Protein AF-A0A6H9KQL2-F1 (afdb_monomer_lite)

Sequence (165 aa):
MTNFQSKANFIWQVADDILRGSFKQHEYGDVILPFVVLRRLDCVTEDTKDSVIEAHEKFKATIPEEQLYSVLSSVAKLKFYNTSLYNLNRLTQGSKNIEQNFNNYINGFSPNVYEIFENFQIEKIVTKLVKNKLLFQLVDKFTEVELHLSFHFDKFKNYLTKSLN

pLDDT: mean 86.97, std 12.9, range [35.47, 97.44]

Structure (mmCIF, N/CA/C/O backbone):
data_AF-A0A6H9KQL2-F1
#
_entry.id   AF-A0A6H9KQL2-F1
#
loop_
_atom_site.group_PDB
_atom_site.id
_atom_site.type_symbol
_atom_site.label_atom_id
_atom_site.label_alt_id
_atom_site.label_comp_id
_atom_site.label_asym_id
_atom_site.label_entity_id
_atom_site.label_seq_id
_atom_site.pdbx_PDB_ins_code
_atom_site.Cartn_x
_atom_site.Cartn_y
_atom_site.Cartn_z
_atom_site.occupancy
_atom_site.B_iso_or_equiv
_atom_site.auth_seq_id
_atom_site.auth_comp_id
_atom_site.auth_asym_id
_atom_site.auth_atom_id
_atom_site.pdbx_PDB_model_num
ATOM 1 N N . MET A 1 1 ? -17.266 18.630 -9.024 1.00 35.47 1 MET A N 1
ATOM 2 C CA . MET A 1 1 ? -16.896 19.019 -7.638 1.00 35.47 1 MET A CA 1
ATOM 3 C C . MET A 1 1 ? -17.180 17.920 -6.593 1.00 35.47 1 MET A C 1
ATOM 5 O O . MET A 1 1 ? -17.134 18.189 -5.405 1.00 35.47 1 MET A O 1
ATOM 9 N N . THR A 1 2 ? -17.368 16.657 -6.989 1.00 44.41 2 THR A N 1
ATOM 10 C CA . THR A 1 2 ? -17.861 15.560 -6.126 1.00 44.41 2 THR A CA 1
ATOM 11 C C . THR A 1 2 ? -16.786 14.617 -5.565 1.00 44.41 2 THR A C 1
ATOM 13 O O . THR A 1 2 ? -17.110 13.722 -4.800 1.00 44.41 2 THR A O 1
ATOM 16 N N . ASN A 1 3 ? -15.506 14.807 -5.906 1.00 58.41 3 ASN A N 1
ATOM 17 C CA . ASN A 1 3 ? -14.479 13.773 -5.703 1.00 58.41 3 ASN A CA 1
ATOM 18 C C . ASN A 1 3 ? -13.620 13.943 -4.428 1.00 58.41 3 ASN A C 1
ATOM 20 O O . ASN A 1 3 ? -12.868 13.048 -4.069 1.00 58.41 3 ASN A O 1
ATOM 24 N N . PHE A 1 4 ? -13.674 15.099 -3.754 1.00 58.56 4 PHE A N 1
ATOM 25 C CA . PHE A 1 4 ? -12.893 15.334 -2.527 1.00 58.56 4 PHE A CA 1
ATOM 26 C C . PHE A 1 4 ? -13.692 14.997 -1.262 1.00 58.56 4 PHE A C 1
ATOM 28 O O . PHE A 1 4 ? -13.158 14.367 -0.358 1.00 58.56 4 PHE A O 1
ATOM 35 N N . GLN A 1 5 ? -14.982 15.349 -1.228 1.00 60.84 5 GLN A N 1
ATOM 36 C CA . GLN A 1 5 ? -15.872 15.041 -0.104 1.00 60.84 5 GLN A CA 1
ATOM 37 C C . GLN A 1 5 ? -16.057 13.524 0.082 1.00 60.84 5 GLN A C 1
ATOM 39 O O . GLN A 1 5 ? -16.072 13.041 1.207 1.00 60.84 5 GLN A O 1
ATOM 44 N N . SER A 1 6 ? -16.130 12.757 -1.012 1.00 66.25 6 SER A N 1
ATOM 45 C CA . SER A 1 6 ? -16.191 11.290 -0.968 1.00 66.25 6 SER A CA 1
ATOM 46 C C . SER A 1 6 ? -14.915 10.673 -0.382 1.00 66.25 6 SER A C 1
ATOM 48 O O . SER A 1 6 ? -14.994 9.787 0.463 1.00 66.25 6 SER A O 1
ATOM 50 N N . LYS A 1 7 ? -13.738 11.190 -0.761 1.00 69.56 7 LYS A N 1
ATOM 51 C CA . LYS A 1 7 ? -12.435 10.753 -0.225 1.00 69.56 7 LYS A CA 1
ATOM 52 C C . LYS A 1 7 ? -12.262 11.121 1.250 1.00 69.56 7 LYS A C 1
ATOM 54 O O . LYS A 1 7 ? -11.712 10.339 2.014 1.00 69.56 7 LYS A O 1
ATOM 59 N N . ALA A 1 8 ? -12.756 12.287 1.654 1.00 68.56 8 ALA A N 1
ATOM 60 C CA . ALA A 1 8 ? -12.810 12.707 3.050 1.00 68.56 8 ALA A CA 1
ATOM 61 C C . ALA A 1 8 ? -13.690 11.778 3.902 1.00 68.56 8 ALA A C 1
ATOM 63 O O . ALA A 1 8 ? -13.260 11.329 4.960 1.00 68.56 8 ALA A O 1
ATOM 64 N N . ASN A 1 9 ? -14.887 11.440 3.418 1.00 78.06 9 ASN A N 1
ATOM 65 C CA . ASN A 1 9 ? -15.777 10.505 4.107 1.00 78.06 9 ASN A CA 1
ATOM 66 C C . ASN A 1 9 ? -15.146 9.111 4.233 1.00 78.06 9 ASN A C 1
ATOM 68 O O . ASN A 1 9 ? -15.278 8.474 5.271 1.00 78.06 9 ASN A O 1
ATOM 72 N N . PHE A 1 10 ? -14.416 8.661 3.210 1.00 81.94 10 PHE A N 1
ATOM 73 C CA . PHE A 1 10 ? -13.691 7.393 3.253 1.00 81.94 10 PHE A CA 1
ATOM 74 C C . PHE A 1 10 ? -12.624 7.349 4.360 1.00 81.94 10 PHE A C 1
ATOM 76 O O . PHE A 1 10 ? -12.536 6.370 5.093 1.00 81.94 10 PHE A O 1
ATOM 83 N N . ILE A 1 11 ? -11.841 8.420 4.524 1.00 77.50 11 ILE A N 1
ATOM 84 C CA . ILE A 1 11 ? -10.857 8.529 5.614 1.00 77.50 11 ILE A CA 1
ATOM 85 C C . ILE A 1 11 ? -11.539 8.386 6.974 1.00 77.50 11 ILE A C 1
ATOM 87 O O . ILE A 1 11 ? -11.043 7.660 7.833 1.00 77.50 11 ILE A O 1
ATOM 91 N N . TRP A 1 12 ? -12.656 9.092 7.167 1.00 79.56 12 TRP A N 1
ATOM 92 C CA . TRP A 1 12 ? -13.418 9.027 8.409 1.00 79.56 12 TRP A CA 1
ATOM 93 C C . TRP A 1 12 ? -13.943 7.620 8.675 1.00 79.56 12 TRP A C 1
ATOM 95 O O . TRP A 1 12 ? -13.779 7.134 9.785 1.00 79.56 12 TRP A O 1
ATOM 105 N N . GLN A 1 13 ? -14.465 6.933 7.655 1.00 84.38 13 GLN A N 1
ATOM 106 C CA . GLN A 1 13 ? -14.869 5.528 7.772 1.00 84.38 13 GLN A CA 1
ATOM 107 C C . GLN A 1 13 ? -13.701 4.633 8.197 1.00 84.38 13 GLN A C 1
ATOM 109 O O . GLN A 1 13 ? -13.838 3.845 9.122 1.00 84.38 13 GLN A O 1
ATOM 114 N N . VAL A 1 14 ? -12.518 4.780 7.593 1.00 86.69 14 VAL A N 1
ATOM 115 C CA . VAL A 1 14 ? -11.334 4.007 8.008 1.00 86.69 14 VAL A CA 1
ATOM 116 C C . VAL A 1 14 ? -10.969 4.287 9.472 1.00 86.69 14 VAL A C 1
ATOM 118 O O . VAL A 1 14 ? -10.709 3.358 10.240 1.00 86.69 14 VAL A O 1
ATOM 121 N N . ALA A 1 15 ? -10.952 5.558 9.873 1.00 84.81 15 ALA A N 1
ATOM 122 C CA . ALA A 1 15 ? -10.618 5.959 11.235 1.00 84.81 15 ALA A CA 1
ATOM 123 C C . ALA A 1 15 ? -11.631 5.432 12.266 1.00 84.81 15 ALA A C 1
ATOM 125 O O . ALA A 1 15 ? -11.232 4.889 13.299 1.00 84.81 15 ALA A O 1
ATOM 126 N N . ASP A 1 16 ? -12.924 5.568 11.980 1.00 85.00 16 ASP A N 1
ATOM 127 C CA . ASP A 1 16 ? -14.000 5.257 12.917 1.00 85.00 16 ASP A CA 1
ATOM 128 C C . ASP A 1 16 ? -14.362 3.775 12.957 1.00 85.00 16 ASP A C 1
ATOM 130 O O . ASP A 1 16 ? -14.557 3.245 14.052 1.00 85.00 16 ASP A O 1
ATOM 134 N N . ASP A 1 17 ? -14.402 3.106 11.806 1.00 85.94 17 ASP A N 1
ATOM 135 C CA . ASP A 1 17 ? -14.885 1.727 11.705 1.00 85.94 17 ASP A CA 1
ATOM 136 C C . ASP A 1 17 ? -13.771 0.701 11.956 1.00 85.94 17 ASP A C 1
ATOM 138 O O . ASP A 1 17 ? -14.049 -0.405 12.417 1.00 85.94 17 ASP A O 1
ATOM 142 N N . ILE A 1 18 ? -12.508 1.052 11.670 1.00 91.62 18 ILE A N 1
ATOM 143 C CA . ILE A 1 18 ? -11.382 0.102 11.712 1.00 91.62 18 ILE A CA 1
ATOM 144 C C . ILE A 1 18 ? -10.376 0.457 12.809 1.00 91.62 18 ILE A C 1
ATOM 146 O O . ILE A 1 18 ? -9.956 -0.412 13.572 1.00 91.62 18 ILE A O 1
ATOM 150 N N . LEU A 1 19 ? -9.944 1.718 12.900 1.00 92.19 19 LEU A N 1
ATOM 151 C CA . LEU A 1 19 ? -8.828 2.092 13.787 1.00 92.19 19 LEU A CA 1
ATOM 152 C C . LEU A 1 19 ? -9.264 2.431 15.217 1.00 92.19 19 LEU A C 1
ATOM 154 O O . LEU A 1 19 ? -8.460 2.314 16.155 1.00 92.19 19 LEU A O 1
ATOM 158 N N . ARG A 1 20 ? -10.525 2.834 15.396 1.00 90.00 20 ARG A N 1
ATOM 159 C CA . ARG A 1 20 ? -11.080 3.256 16.682 1.00 90.00 20 ARG A CA 1
ATOM 160 C C . ARG A 1 20 ? -10.927 2.173 17.747 1.00 90.00 20 ARG A C 1
ATOM 162 O O . ARG A 1 20 ? -11.253 1.008 17.552 1.00 90.00 20 ARG A O 1
ATOM 169 N N . GLY A 1 21 ? -10.396 2.572 18.901 1.00 89.12 21 GLY A N 1
ATOM 170 C CA . GLY A 1 21 ? -10.157 1.686 20.045 1.00 89.12 21 GLY A CA 1
ATOM 171 C C . GLY A 1 21 ? -8.840 0.901 19.993 1.00 89.12 21 GLY A C 1
ATOM 172 O O . GLY A 1 21 ? -8.335 0.534 21.051 1.00 89.12 21 GLY A O 1
ATOM 173 N N . SER A 1 22 ? -8.237 0.709 18.813 1.00 93.00 22 SER A N 1
ATOM 174 C CA . SER A 1 22 ? -6.928 0.040 18.660 1.00 93.00 22 SER A CA 1
ATOM 175 C C . SER A 1 22 ? -5.763 1.020 18.466 1.00 93.00 22 SER A C 1
ATOM 177 O O . SER A 1 22 ? -4.616 0.720 18.815 1.00 93.00 22 SER A O 1
ATOM 179 N N . PHE A 1 23 ? -6.052 2.203 17.922 1.00 93.19 23 PHE A N 1
ATOM 180 C CA . PHE A 1 23 ? -5.109 3.301 17.722 1.00 93.19 23 PHE A CA 1
ATOM 181 C C . PHE A 1 23 ? -5.635 4.577 18.386 1.00 93.19 23 PHE A C 1
ATOM 183 O O . PHE A 1 23 ? -6.843 4.764 18.543 1.00 93.19 23 PHE A O 1
ATOM 190 N N . LYS A 1 24 ? -4.726 5.461 18.798 1.00 91.50 24 LYS A N 1
ATOM 191 C CA . LYS A 1 24 ? -5.070 6.807 19.262 1.00 91.50 24 LYS A CA 1
ATOM 192 C C . LYS A 1 24 ? -5.339 7.700 18.055 1.00 91.50 24 LYS A C 1
ATOM 194 O O . LYS A 1 24 ? -4.728 7.523 17.009 1.00 91.50 24 LYS A O 1
ATOM 199 N N . GLN A 1 25 ? -6.182 8.712 18.229 1.00 87.25 25 GLN A N 1
ATOM 200 C CA . GLN A 1 25 ? -6.586 9.612 17.144 1.00 87.25 25 GLN A CA 1
ATOM 201 C C . GLN A 1 25 ? -5.393 10.263 16.415 1.00 87.25 25 GLN A C 1
ATOM 203 O O . GLN A 1 25 ? -5.374 10.313 15.189 1.00 87.25 25 GLN A O 1
ATOM 208 N N . HIS A 1 26 ? -4.346 10.662 17.149 1.00 86.94 26 HIS A N 1
ATOM 209 C CA . HIS A 1 26 ? -3.127 11.212 16.542 1.00 86.94 26 HIS A CA 1
ATOM 210 C C . HIS A 1 26 ? -2.321 10.185 15.725 1.00 86.94 26 HIS A C 1
ATOM 212 O O . HIS A 1 26 ? -1.561 10.586 14.854 1.00 86.94 26 HIS A O 1
ATOM 218 N N . GLU A 1 27 ? -2.486 8.880 15.972 1.00 89.69 27 GLU A N 1
ATOM 219 C CA . GLU A 1 27 ? -1.834 7.807 15.205 1.00 89.69 27 GLU A CA 1
ATOM 220 C C . GLU A 1 27 ? -2.588 7.490 13.901 1.00 89.69 27 GLU A C 1
ATOM 222 O O . GLU A 1 27 ? -2.042 6.834 13.018 1.00 89.69 27 GLU A O 1
ATOM 227 N N . TYR A 1 28 ? -3.847 7.923 13.747 1.00 91.38 28 TYR A N 1
ATOM 228 C CA . TYR A 1 28 ? -4.656 7.571 12.573 1.00 91.38 28 TYR A CA 1
ATOM 229 C C . TYR A 1 28 ? -4.024 8.063 11.272 1.00 91.38 28 TYR A C 1
ATOM 231 O O . TYR A 1 28 ? -4.011 7.333 10.284 1.00 91.38 28 TYR A O 1
ATOM 239 N N . GLY A 1 29 ? -3.462 9.275 11.272 1.00 88.56 29 GLY A N 1
ATOM 240 C CA . GLY A 1 29 ? -2.754 9.811 10.110 1.00 88.56 29 GLY A CA 1
ATOM 241 C C . GLY A 1 29 ? -1.566 8.937 9.702 1.00 88.56 29 GLY A C 1
ATOM 242 O O . GLY A 1 29 ? -1.401 8.656 8.515 1.00 88.56 29 GLY A O 1
ATOM 243 N N . ASP A 1 30 ? -0.802 8.453 10.682 1.00 90.81 30 ASP A N 1
ATOM 244 C CA . ASP A 1 30 ? 0.381 7.617 10.460 1.00 90.81 30 ASP A CA 1
ATOM 245 C C . ASP A 1 30 ? 0.015 6.244 9.890 1.00 90.81 30 ASP A C 1
ATOM 247 O O . ASP A 1 30 ? 0.763 5.698 9.086 1.00 90.81 30 ASP A O 1
ATOM 251 N N . VAL A 1 31 ? -1.159 5.707 10.239 1.00 93.94 31 VAL A N 1
ATOM 252 C CA . VAL A 1 31 ? -1.669 4.451 9.668 1.00 93.94 31 VAL A CA 1
ATOM 253 C C . VAL A 1 31 ? -2.280 4.669 8.284 1.00 93.94 31 VAL A C 1
ATOM 255 O O . VAL A 1 31 ? -2.015 3.902 7.365 1.00 93.94 31 VAL A O 1
ATOM 258 N N . ILE A 1 32 ? -3.096 5.707 8.101 1.00 91.81 32 ILE A N 1
ATOM 259 C CA . ILE A 1 32 ? -3.863 5.922 6.864 1.00 91.81 32 ILE A CA 1
ATOM 260 C C . ILE A 1 32 ? -2.948 6.330 5.703 1.00 91.81 32 ILE A C 1
ATOM 262 O O . ILE A 1 32 ? -3.116 5.837 4.586 1.00 91.81 32 ILE A O 1
ATOM 266 N N . LEU A 1 33 ? -1.973 7.213 5.939 1.00 90.62 33 LEU A N 1
ATOM 267 C CA . LEU A 1 33 ? -1.089 7.747 4.895 1.00 90.62 33 LEU A CA 1
ATOM 268 C C . LEU A 1 33 ? -0.354 6.676 4.072 1.00 90.62 33 LEU A C 1
ATOM 270 O O . LEU A 1 33 ? -0.464 6.726 2.843 1.00 90.62 33 LEU A O 1
ATOM 274 N N . PRO A 1 34 ? 0.373 5.713 4.667 1.00 94.19 34 PRO A N 1
ATOM 275 C CA . PRO A 1 34 ? 1.076 4.707 3.881 1.00 94.19 34 PRO A CA 1
ATOM 276 C C . PRO A 1 34 ? 0.121 3.834 3.062 1.00 94.19 34 PRO A C 1
ATOM 278 O O . PRO A 1 34 ? 0.424 3.533 1.912 1.00 94.19 34 PRO A O 1
ATOM 281 N N . PHE A 1 35 ? -1.066 3.494 3.574 1.00 94.31 35 PHE A N 1
ATOM 282 C CA . PHE A 1 35 ? -2.046 2.700 2.821 1.00 94.31 35 PHE A CA 1
ATOM 283 C C . PHE A 1 35 ? -2.660 3.469 1.646 1.00 94.31 35 PHE A C 1
ATOM 285 O O . PHE A 1 35 ? -2.882 2.902 0.577 1.00 94.31 35 PHE A O 1
ATOM 292 N N . VAL A 1 36 ? -2.851 4.779 1.794 1.00 90.94 36 VAL A N 1
ATOM 293 C CA . VAL A 1 36 ? -3.249 5.659 0.686 1.00 90.94 36 VAL A CA 1
ATOM 294 C C . VAL A 1 36 ? -2.178 5.689 -0.405 1.00 90.94 36 VAL A C 1
ATOM 296 O O . VAL A 1 36 ? -2.503 5.627 -1.593 1.00 90.94 36 VAL A O 1
ATOM 299 N N . VAL A 1 37 ? -0.901 5.767 -0.015 1.00 91.62 37 VAL A N 1
ATOM 300 C CA . VAL A 1 37 ? 0.221 5.705 -0.961 1.00 91.62 37 VAL A CA 1
ATOM 301 C C . VAL A 1 37 ? 0.253 4.346 -1.658 1.00 91.62 37 VAL A C 1
ATOM 303 O O . VAL A 1 37 ? 0.295 4.326 -2.886 1.00 91.62 37 VAL A O 1
ATOM 306 N N . LEU A 1 38 ? 0.142 3.234 -0.921 1.00 94.81 38 LEU A N 1
ATOM 307 C CA . LEU A 1 38 ? 0.071 1.881 -1.493 1.00 94.81 38 LEU A CA 1
ATOM 308 C C . LEU A 1 38 ? -1.057 1.765 -2.516 1.00 94.81 38 LEU A C 1
ATOM 310 O O . LEU A 1 38 ? -0.819 1.323 -3.639 1.00 94.81 38 LEU A O 1
ATOM 314 N N . ARG A 1 39 ? -2.265 2.230 -2.177 1.00 92.25 39 ARG A N 1
ATOM 315 C CA . ARG A 1 39 ? -3.401 2.163 -3.101 1.00 92.25 39 ARG A CA 1
ATOM 316 C C . ARG A 1 39 ? -3.164 2.986 -4.364 1.00 92.25 39 ARG A C 1
ATOM 318 O O . ARG A 1 39 ? -3.506 2.545 -5.456 1.00 92.25 39 ARG A O 1
ATOM 325 N N . ARG A 1 40 ? -2.543 4.161 -4.241 1.00 90.44 40 ARG A N 1
ATOM 326 C CA . ARG A 1 40 ? -2.178 4.980 -5.404 1.00 90.44 40 ARG A CA 1
ATOM 327 C C . ARG A 1 40 ? -1.129 4.294 -6.282 1.00 90.44 40 ARG A C 1
ATOM 329 O O . ARG A 1 40 ? -1.243 4.378 -7.501 1.00 90.44 40 ARG A O 1
ATOM 336 N N . LEU A 1 41 ? -0.124 3.650 -5.689 1.00 92.81 41 LEU A N 1
ATOM 337 C CA . LEU A 1 41 ? 0.890 2.901 -6.436 1.00 92.81 41 LEU A CA 1
ATOM 338 C C . LEU A 1 41 ? 0.264 1.717 -7.179 1.00 92.81 41 LEU A C 1
ATOM 340 O O . LEU A 1 41 ? 0.566 1.524 -8.355 1.00 92.81 41 LEU A O 1
ATOM 344 N N . ASP A 1 42 ? -0.658 0.993 -6.542 1.00 93.38 42 ASP A N 1
ATOM 345 C CA . ASP A 1 42 ? -1.410 -0.085 -7.189 1.00 93.38 42 ASP A CA 1
ATOM 346 C C . ASP A 1 42 ? -2.208 0.420 -8.391 1.00 93.38 42 ASP A C 1
ATOM 348 O O . ASP A 1 42 ? -2.059 -0.125 -9.478 1.00 93.38 42 ASP A O 1
ATOM 352 N N . CYS A 1 43 ? -2.979 1.504 -8.244 1.00 90.88 43 CYS A N 1
ATOM 353 C CA . CYS A 1 43 ? -3.739 2.074 -9.364 1.00 90.88 43 CYS A CA 1
ATOM 354 C C . CYS A 1 43 ? -2.844 2.529 -10.529 1.00 90.88 43 CYS A C 1
ATOM 356 O O . CYS A 1 43 ? -3.268 2.500 -11.675 1.00 90.88 43 CYS A O 1
ATOM 358 N N . VAL A 1 44 ? -1.624 3.002 -10.254 1.00 91.19 44 VAL A N 1
ATOM 359 C CA . VAL A 1 44 ? -0.692 3.472 -11.298 1.00 91.19 44 VAL A CA 1
ATOM 360 C C . VAL A 1 44 ? 0.043 2.310 -11.976 1.00 91.19 44 VAL A C 1
ATOM 362 O O . VAL A 1 44 ? 0.482 2.448 -13.115 1.00 91.19 44 VAL A O 1
ATOM 365 N N . THR A 1 45 ? 0.191 1.177 -11.290 1.00 92.06 45 THR A N 1
ATOM 366 C CA . THR A 1 45 ? 0.897 -0.009 -11.804 1.00 92.06 45 THR A CA 1
ATOM 367 C C . THR A 1 45 ? -0.040 -1.094 -12.324 1.00 92.06 45 THR A C 1
ATOM 369 O O . THR A 1 45 ? 0.443 -2.087 -12.856 1.00 92.06 45 THR A O 1
ATOM 372 N N . GLU A 1 46 ? -1.357 -0.919 -12.204 1.00 91.75 46 GLU A N 1
ATOM 373 C CA . GLU A 1 46 ? -2.370 -1.924 -12.544 1.00 91.75 46 GLU A CA 1
ATOM 374 C C . GLU A 1 46 ? -2.199 -2.476 -13.966 1.00 91.75 46 GLU A C 1
ATOM 376 O O . GLU A 1 46 ? -2.077 -3.688 -14.136 1.00 91.75 46 GLU A O 1
ATOM 381 N N . ASP A 1 47 ? -2.047 -1.592 -14.956 1.00 93.06 47 ASP A N 1
ATOM 382 C CA . ASP A 1 47 ? -1.887 -1.964 -16.370 1.00 93.06 47 ASP A CA 1
ATOM 383 C C . ASP A 1 47 ? -0.563 -2.685 -16.678 1.00 93.06 47 ASP A C 1
ATOM 385 O O . ASP A 1 47 ? -0.448 -3.390 -17.682 1.00 93.06 47 ASP A O 1
ATOM 389 N N . THR A 1 48 ? 0.471 -2.486 -15.855 1.00 95.75 48 THR A N 1
ATOM 390 C CA . THR A 1 48 ? 1.828 -2.994 -16.120 1.00 95.75 48 THR A CA 1
ATOM 391 C C . THR A 1 48 ? 2.261 -4.105 -15.171 1.00 95.75 48 THR A C 1
ATOM 393 O O . THR A 1 48 ? 3.291 -4.735 -15.416 1.00 95.75 48 THR A O 1
ATOM 396 N N . LYS A 1 49 ? 1.480 -4.407 -14.127 1.00 95.06 49 LYS A N 1
ATOM 397 C CA . LYS A 1 49 ? 1.874 -5.317 -13.044 1.00 95.06 49 LYS A CA 1
ATOM 398 C C . LYS A 1 49 ? 2.250 -6.711 -13.538 1.00 95.06 49 LYS A C 1
ATOM 400 O O . LYS A 1 49 ? 3.333 -7.191 -13.216 1.00 95.06 49 LYS A O 1
ATOM 405 N N . ASP A 1 50 ? 1.403 -7.336 -14.352 1.00 96.75 50 ASP A N 1
ATOM 406 C CA . ASP A 1 50 ? 1.669 -8.694 -14.847 1.00 96.75 50 ASP A CA 1
ATOM 407 C C . ASP A 1 50 ? 2.872 -8.735 -15.800 1.00 96.75 50 ASP A C 1
ATOM 409 O O . ASP A 1 50 ? 3.699 -9.639 -15.704 1.00 96.75 50 ASP A O 1
ATOM 413 N N . SER A 1 51 ? 3.049 -7.696 -16.625 1.00 97.31 51 SER A N 1
ATOM 414 C CA . SER A 1 51 ? 4.232 -7.556 -17.489 1.00 97.31 51 SER A CA 1
ATOM 415 C C . SER A 1 51 ? 5.527 -7.437 -16.673 1.00 97.31 51 SER A C 1
ATOM 417 O O . SER A 1 51 ? 6.551 -8.017 -17.032 1.00 97.31 51 SER A O 1
ATOM 419 N N . VAL A 1 52 ? 5.496 -6.688 -15.565 1.00 97.38 52 VAL A N 1
ATOM 420 C CA . VAL A 1 52 ? 6.646 -6.523 -14.661 1.00 97.38 52 VAL A CA 1
ATOM 421 C C . VAL A 1 52 ? 6.976 -7.832 -13.949 1.00 97.38 52 VAL A C 1
ATOM 423 O O . VAL A 1 52 ? 8.151 -8.185 -13.864 1.00 97.38 52 VAL A O 1
ATOM 426 N N . ILE A 1 53 ? 5.968 -8.561 -13.462 1.00 97.00 53 ILE A N 1
ATOM 427 C CA . ILE A 1 53 ? 6.151 -9.872 -12.823 1.00 97.00 53 ILE A CA 1
ATOM 428 C C . ILE A 1 53 ? 6.806 -10.849 -13.806 1.00 97.00 53 ILE A C 1
ATOM 430 O O . ILE A 1 53 ? 7.807 -11.480 -13.467 1.00 97.00 53 ILE A O 1
ATOM 434 N N . GLU A 1 54 ? 6.287 -10.943 -15.033 1.00 97.19 54 GLU A N 1
ATOM 435 C CA . GLU A 1 54 ? 6.836 -11.828 -16.066 1.00 97.19 54 GLU A CA 1
ATOM 436 C C . GLU A 1 54 ? 8.289 -11.465 -16.405 1.00 97.19 54 GLU A C 1
ATOM 438 O O . GLU A 1 54 ? 9.167 -12.333 -16.438 1.00 97.19 54 GLU A O 1
ATOM 443 N N . ALA A 1 55 ? 8.572 -10.174 -16.603 1.00 96.06 55 ALA A N 1
ATOM 444 C CA . ALA A 1 55 ? 9.925 -9.697 -16.867 1.00 96.06 55 ALA A CA 1
ATOM 445 C C . ALA A 1 55 ? 10.876 -9.992 -15.695 1.00 96.06 55 ALA A C 1
ATOM 447 O O . ALA A 1 55 ? 12.011 -10.418 -15.916 1.00 96.06 55 ALA A O 1
ATOM 448 N N . HIS A 1 56 ? 10.423 -9.812 -14.454 1.00 96.56 56 HIS A N 1
ATOM 449 C CA . HIS A 1 56 ? 11.222 -10.117 -13.272 1.00 96.56 56 HIS A CA 1
ATOM 450 C C . HIS A 1 56 ? 11.573 -11.603 -13.214 1.00 96.56 56 HIS A C 1
ATOM 452 O O . HIS A 1 56 ? 12.749 -11.939 -13.091 1.00 96.56 56 HIS A O 1
ATOM 458 N N . GLU A 1 57 ? 10.600 -12.498 -13.386 1.00 95.81 57 GLU A N 1
ATOM 459 C CA . GLU A 1 57 ? 10.854 -13.942 -13.394 1.00 95.81 57 GLU A CA 1
ATOM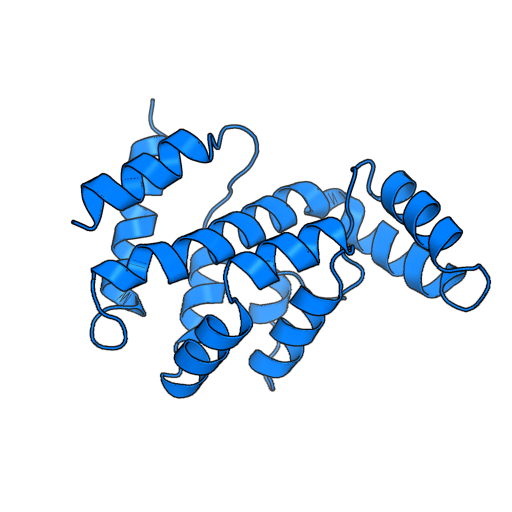 460 C C . GLU A 1 57 ? 11.812 -14.361 -14.515 1.00 95.81 57 GLU A C 1
ATOM 462 O O . GLU A 1 57 ? 12.692 -15.195 -14.295 1.00 95.81 57 GLU A O 1
ATOM 467 N N . LYS A 1 58 ? 11.694 -13.736 -15.691 1.00 95.31 58 LYS A N 1
ATOM 468 C CA . LYS A 1 58 ? 12.552 -14.010 -16.846 1.00 95.31 58 LYS A CA 1
ATOM 469 C C . LYS A 1 58 ? 14.004 -13.579 -16.641 1.00 95.31 58 LYS A C 1
ATOM 471 O O . LYS A 1 58 ? 14.904 -14.268 -17.116 1.00 95.31 58 LYS A O 1
ATOM 476 N N . PHE A 1 59 ? 14.240 -12.437 -15.995 1.00 94.06 59 PHE A N 1
ATOM 477 C CA . PHE A 1 59 ? 15.564 -11.806 -15.976 1.00 94.06 59 PHE A CA 1
ATOM 478 C C . PHE A 1 59 ? 16.284 -11.861 -14.623 1.00 94.06 59 PHE A C 1
ATOM 480 O O . PHE A 1 59 ? 17.511 -11.755 -14.613 1.00 94.06 59 PHE A O 1
ATOM 487 N N . LYS A 1 60 ? 15.589 -12.085 -13.497 1.00 92.31 60 LYS A N 1
ATOM 488 C CA . LYS A 1 60 ? 16.181 -12.032 -12.141 1.00 92.31 60 LYS A CA 1
ATOM 489 C C . LYS A 1 60 ? 17.387 -12.951 -11.921 1.00 92.31 60 LYS A C 1
ATOM 491 O O . LYS A 1 60 ? 18.226 -12.656 -11.082 1.00 92.31 60 LYS A O 1
ATOM 496 N N . ALA A 1 61 ? 17.469 -14.065 -12.651 1.00 92.94 61 ALA A N 1
ATOM 497 C CA . ALA A 1 61 ? 18.564 -15.033 -12.549 1.00 92.94 61 ALA A CA 1
ATOM 498 C C . ALA A 1 61 ? 19.638 -14.860 -13.639 1.00 92.94 61 ALA A C 1
ATOM 500 O O . ALA A 1 61 ? 20.613 -15.607 -13.665 1.00 92.94 61 ALA A O 1
ATOM 501 N N . THR A 1 62 ? 19.444 -13.925 -14.572 1.00 92.00 62 THR A N 1
ATOM 502 C CA . THR A 1 62 ? 20.241 -13.826 -15.806 1.00 92.00 62 THR A CA 1
ATOM 503 C C . THR A 1 62 ? 21.036 -12.531 -15.898 1.00 92.00 62 THR A C 1
ATOM 505 O O . THR A 1 62 ? 22.087 -12.523 -16.535 1.00 92.00 62 THR A O 1
ATOM 508 N N . ILE A 1 63 ? 20.567 -11.444 -15.279 1.00 92.88 63 ILE A N 1
ATOM 509 C CA . ILE A 1 63 ? 21.231 -10.136 -15.344 1.00 92.88 63 ILE A CA 1
ATOM 510 C C . ILE A 1 63 ? 21.539 -9.580 -13.947 1.00 92.88 63 ILE A C 1
ATOM 512 O O . ILE A 1 63 ? 20.833 -9.914 -12.994 1.00 92.88 63 ILE A O 1
ATOM 516 N N . PRO A 1 64 ? 22.565 -8.717 -13.811 1.00 92.12 64 PRO A N 1
ATOM 517 C CA . PRO A 1 64 ? 22.847 -8.019 -12.561 1.00 92.12 64 PRO A CA 1
ATOM 518 C C . PRO A 1 64 ? 21.679 -7.134 -12.108 1.00 92.12 64 PRO A C 1
ATOM 520 O O . PRO A 1 64 ? 20.934 -6.600 -12.931 1.00 92.12 64 PRO A O 1
ATOM 523 N N . GLU A 1 65 ? 21.579 -6.906 -10.801 1.00 84.94 65 GLU A N 1
ATOM 524 C CA . GLU A 1 65 ? 20.493 -6.144 -10.169 1.00 84.94 65 GLU A CA 1
ATOM 525 C C . GLU A 1 65 ? 20.332 -4.717 -10.725 1.00 84.94 65 GLU A C 1
ATOM 527 O O . GLU A 1 65 ? 19.216 -4.271 -10.984 1.00 84.94 65 GLU A O 1
ATOM 532 N N . GLU A 1 66 ? 21.437 -4.020 -11.006 1.00 84.38 66 GLU A N 1
ATOM 533 C CA . GLU A 1 66 ? 21.410 -2.672 -11.592 1.00 84.38 66 GLU A CA 1
ATOM 534 C C . GLU A 1 66 ? 20.741 -2.655 -12.979 1.00 84.38 66 GLU A C 1
ATOM 536 O O . GLU A 1 66 ? 19.937 -1.774 -13.297 1.00 84.38 66 GLU A O 1
ATOM 541 N N . GLN A 1 67 ? 21.017 -3.671 -13.802 1.00 91.69 67 GLN A N 1
ATOM 542 C CA . GLN A 1 67 ? 20.384 -3.816 -15.113 1.00 91.69 67 GLN A CA 1
ATOM 543 C C . GLN A 1 67 ? 18.919 -4.230 -14.968 1.00 91.69 67 GLN A C 1
ATOM 545 O O . GLN A 1 67 ? 18.064 -3.730 -15.703 1.00 91.69 67 GLN A O 1
ATOM 550 N N . LEU A 1 68 ? 18.616 -5.094 -13.994 1.00 92.38 68 LEU A N 1
ATOM 551 C CA . LEU A 1 68 ? 17.255 -5.522 -13.684 1.00 92.38 68 LEU A CA 1
ATOM 552 C C . LEU A 1 68 ? 16.368 -4.330 -13.321 1.00 92.38 68 LEU A C 1
ATOM 554 O O . LEU A 1 68 ? 15.272 -4.208 -13.865 1.00 92.38 68 LEU A O 1
ATOM 558 N N . TYR A 1 69 ? 16.863 -3.401 -12.500 1.00 92.12 69 TYR A N 1
ATOM 559 C CA . TYR A 1 69 ? 16.130 -2.182 -12.156 1.00 92.12 69 TYR A CA 1
ATOM 560 C C . TYR A 1 69 ? 15.733 -1.373 -13.402 1.00 92.12 69 TYR A C 1
ATOM 562 O O . TYR A 1 69 ? 14.578 -0.953 -13.541 1.00 92.12 69 TYR A O 1
ATOM 570 N N . SER A 1 70 ? 16.678 -1.168 -14.327 1.00 92.88 70 SER A N 1
ATOM 571 C CA . SER A 1 70 ? 16.452 -0.408 -15.565 1.00 92.88 70 SER A CA 1
ATOM 572 C C . SER A 1 70 ? 15.441 -1.096 -16.491 1.00 92.88 70 SER A C 1
ATOM 574 O O . SER A 1 70 ? 14.520 -0.452 -17.010 1.00 92.88 70 SER A O 1
ATOM 576 N N . VAL A 1 71 ? 15.555 -2.420 -16.643 1.00 95.25 71 VAL A N 1
ATOM 577 C CA . VAL A 1 71 ? 14.627 -3.234 -17.444 1.00 95.25 71 VAL A CA 1
ATOM 578 C C . VAL A 1 71 ? 13.214 -3.165 -16.869 1.00 95.25 71 VAL A C 1
ATOM 580 O O . VAL A 1 71 ? 12.276 -2.834 -17.595 1.00 95.25 71 VAL A O 1
ATOM 583 N N . LEU A 1 72 ? 13.046 -3.417 -15.569 1.00 96.25 72 LEU A N 1
ATOM 584 C CA . LEU A 1 72 ? 11.725 -3.446 -14.936 1.00 96.25 72 LEU A CA 1
ATOM 585 C C . LEU A 1 72 ? 11.062 -2.069 -14.902 1.00 96.25 72 LEU A C 1
ATOM 587 O O . LEU A 1 72 ? 9.868 -1.969 -15.171 1.00 96.25 72 LEU A O 1
ATOM 591 N N . SER A 1 73 ? 11.828 -1.003 -14.663 1.00 94.25 73 SER A N 1
ATOM 592 C CA . SER A 1 73 ? 11.325 0.377 -14.751 1.00 94.25 73 SER A CA 1
ATOM 593 C C . SER A 1 73 ? 10.842 0.715 -16.168 1.00 94.25 73 SER A C 1
ATOM 595 O O . SER A 1 73 ? 9.793 1.337 -16.350 1.00 94.25 73 SER A O 1
ATOM 597 N N . SER A 1 74 ? 11.568 0.250 -17.190 1.00 95.25 74 SER A N 1
ATOM 598 C CA . SER A 1 74 ? 11.184 0.435 -18.595 1.00 95.25 74 SER A CA 1
ATOM 599 C C . SER A 1 74 ? 9.899 -0.323 -18.943 1.00 95.25 74 SER A C 1
ATOM 601 O O . SER A 1 74 ? 9.015 0.244 -19.586 1.00 95.25 74 SER A O 1
ATOM 603 N N . VAL A 1 75 ? 9.756 -1.569 -18.475 1.00 96.00 75 VAL A N 1
ATOM 604 C CA . VAL A 1 75 ? 8.527 -2.372 -18.638 1.00 96.00 75 VAL A CA 1
ATOM 605 C C . VAL A 1 75 ? 7.347 -1.721 -17.912 1.00 96.00 75 VAL A C 1
ATOM 607 O O . VAL A 1 75 ? 6.263 -1.601 -18.481 1.00 96.00 75 VAL A O 1
ATOM 610 N N . ALA A 1 76 ? 7.570 -1.236 -16.689 1.00 94.19 76 ALA A N 1
ATOM 611 C CA . ALA A 1 76 ? 6.566 -0.534 -15.896 1.00 94.19 76 ALA A CA 1
ATOM 612 C C . ALA A 1 76 ? 6.166 0.824 -16.494 1.00 94.19 76 ALA A C 1
ATOM 614 O O . ALA A 1 76 ? 5.116 1.353 -16.134 1.00 94.19 76 ALA A O 1
ATOM 615 N N . LYS A 1 77 ? 6.992 1.395 -17.387 1.00 94.50 77 LYS A N 1
ATOM 616 C CA . LYS A 1 77 ? 6.886 2.771 -17.912 1.00 94.50 77 LYS A CA 1
ATOM 617 C C . LYS A 1 77 ? 6.891 3.830 -16.802 1.00 94.50 77 LYS A C 1
ATOM 619 O O . LYS A 1 77 ? 6.306 4.904 -16.936 1.00 94.50 77 LYS A O 1
ATOM 624 N N . LEU A 1 78 ? 7.555 3.519 -15.693 1.00 92.88 78 LEU A N 1
ATOM 625 C CA . LEU A 1 78 ? 7.563 4.296 -14.457 1.00 92.88 78 LEU A CA 1
ATOM 626 C C . LEU A 1 78 ? 8.977 4.312 -13.874 1.00 92.88 78 LEU A C 1
ATOM 628 O O . LEU A 1 78 ? 9.823 3.493 -14.213 1.00 92.88 78 LEU A O 1
ATOM 632 N N . LYS A 1 79 ? 9.241 5.237 -12.948 1.00 91.88 79 LYS A N 1
ATOM 633 C CA . LYS A 1 79 ? 10.518 5.299 -12.207 1.00 91.88 79 LYS A CA 1
ATOM 634 C C . LYS A 1 79 ? 10.563 4.349 -11.002 1.00 91.88 79 LYS A C 1
ATOM 636 O O . LYS A 1 79 ? 11.356 4.553 -10.088 1.00 91.88 79 LYS A O 1
ATOM 641 N N . PHE A 1 80 ? 9.646 3.397 -10.953 1.00 93.88 80 PHE A N 1
ATOM 642 C CA . PHE A 1 80 ? 9.506 2.409 -9.897 1.00 93.88 80 PHE A CA 1
ATOM 643 C C . PHE A 1 80 ? 8.744 1.206 -10.449 1.00 93.88 80 PHE A C 1
ATOM 645 O O . PHE A 1 80 ? 8.103 1.298 -11.499 1.00 93.88 80 PHE A O 1
ATOM 652 N N . TYR A 1 81 ? 8.791 0.095 -9.728 1.00 95.38 81 TYR A N 1
ATOM 653 C CA . TYR A 1 81 ? 8.073 -1.128 -10.073 1.00 95.38 81 TYR A CA 1
ATOM 654 C C . TYR A 1 81 ? 7.715 -1.916 -8.808 1.00 95.38 81 TYR A C 1
ATOM 656 O O . TYR A 1 81 ? 8.191 -1.607 -7.714 1.00 95.38 81 TYR A O 1
ATOM 664 N N . ASN A 1 82 ? 6.879 -2.942 -8.963 1.00 97.44 82 ASN A N 1
ATOM 665 C CA . ASN A 1 82 ? 6.618 -3.937 -7.930 1.00 97.44 82 ASN A CA 1
ATOM 666 C C . ASN A 1 82 ? 6.639 -5.340 -8.551 1.00 97.44 82 ASN A C 1
ATOM 668 O O . ASN A 1 82 ? 5.894 -5.603 -9.493 1.00 97.44 82 ASN A O 1
ATOM 672 N N . THR A 1 83 ? 7.488 -6.225 -8.031 1.00 96.94 83 THR A N 1
ATOM 673 C CA . THR A 1 83 ? 7.684 -7.598 -8.527 1.00 96.94 83 THR A CA 1
ATOM 674 C C . THR A 1 83 ? 6.864 -8.636 -7.767 1.00 96.94 83 THR A C 1
ATOM 676 O O . THR A 1 83 ? 6.860 -9.810 -8.135 1.00 96.94 83 THR A O 1
ATOM 679 N N . SER A 1 84 ? 6.155 -8.230 -6.709 1.00 96.44 84 SER A N 1
ATOM 680 C CA . SER A 1 84 ? 5.287 -9.133 -5.966 1.00 96.44 84 SER A CA 1
ATOM 681 C C . SER A 1 84 ? 4.085 -9.543 -6.810 1.00 96.44 84 SER A C 1
ATOM 683 O O . SER A 1 84 ? 3.461 -8.726 -7.497 1.00 96.44 84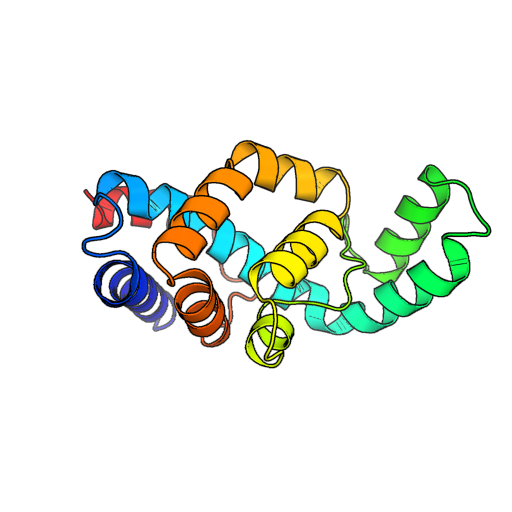 SER A O 1
ATOM 685 N N . LEU A 1 85 ? 3.692 -10.810 -6.665 1.00 94.44 85 LEU A N 1
ATOM 686 C CA . LEU A 1 85 ? 2.440 -11.331 -7.210 1.00 94.44 85 LEU A CA 1
ATOM 687 C C . LEU A 1 85 ? 1.210 -10.631 -6.619 1.00 94.44 85 LEU A C 1
ATOM 689 O O . LEU A 1 85 ? 0.128 -10.717 -7.198 1.00 94.44 85 LEU A O 1
ATOM 693 N N . TYR A 1 86 ? 1.369 -9.930 -5.496 1.00 95.31 86 TYR A N 1
ATOM 694 C CA . TYR A 1 86 ? 0.305 -9.273 -4.756 1.00 95.31 86 TYR A CA 1
ATOM 695 C C . TYR A 1 86 ? 0.197 -7.778 -5.074 1.00 95.31 86 TYR A C 1
ATOM 697 O O . TYR A 1 86 ? 1.187 -7.083 -5.277 1.00 95.31 86 TYR A O 1
ATOM 705 N N . ASN A 1 87 ? -1.039 -7.292 -5.091 1.00 94.75 87 ASN A N 1
ATOM 706 C CA . ASN A 1 87 ? -1.452 -5.904 -4.871 1.00 94.75 87 ASN A CA 1
ATOM 707 C C . ASN A 1 87 ? -2.542 -5.932 -3.780 1.00 94.75 87 ASN A C 1
ATOM 709 O O . ASN A 1 87 ? -2.953 -7.025 -3.372 1.00 94.75 87 ASN A O 1
ATOM 713 N N . LEU A 1 88 ? -3.043 -4.784 -3.318 1.00 94.25 88 LEU A N 1
ATOM 714 C CA . LEU A 1 88 ? -4.081 -4.750 -2.275 1.00 94.25 88 LEU A CA 1
ATOM 715 C C . LEU A 1 88 ? -5.319 -5.591 -2.653 1.00 94.25 88 LEU A C 1
ATOM 717 O O . LEU A 1 88 ? -5.816 -6.335 -1.815 1.00 94.25 88 LEU A O 1
ATOM 721 N N . ASN A 1 89 ? -5.741 -5.580 -3.924 1.00 93.00 89 ASN A N 1
ATOM 722 C CA . ASN A 1 89 ? -6.855 -6.407 -4.417 1.00 93.00 89 ASN A CA 1
ATOM 723 C C . ASN A 1 89 ? -6.572 -7.919 -4.321 1.00 93.00 89 ASN A C 1
ATOM 725 O O . ASN A 1 89 ? -7.426 -8.698 -3.916 1.00 93.00 89 ASN A O 1
ATOM 729 N N . ARG A 1 90 ? -5.369 -8.368 -4.691 1.00 93.75 90 ARG A N 1
ATOM 730 C CA . ARG A 1 90 ? -4.976 -9.787 -4.620 1.00 93.75 90 ARG A CA 1
ATOM 731 C C . ARG A 1 90 ? -4.759 -10.242 -3.175 1.00 93.75 90 ARG A C 1
ATOM 733 O O . ARG A 1 90 ? -4.959 -11.416 -2.872 1.00 93.75 90 ARG A O 1
ATOM 740 N N . LEU A 1 91 ? -4.374 -9.332 -2.276 1.00 93.56 91 LEU A N 1
ATOM 741 C CA . LEU A 1 91 ? -4.208 -9.618 -0.847 1.00 93.56 91 LEU A CA 1
ATOM 742 C C . LEU A 1 91 ? -5.533 -9.969 -0.161 1.00 93.56 91 LEU A C 1
ATOM 744 O O . LEU A 1 91 ? -5.529 -10.815 0.731 1.00 93.56 91 LEU A O 1
ATOM 748 N N . THR A 1 92 ? -6.651 -9.376 -0.586 1.00 90.12 92 THR A N 1
ATOM 749 C CA . THR A 1 92 ? -7.981 -9.642 -0.004 1.00 90.12 92 THR A CA 1
ATOM 750 C C . THR A 1 92 ? -8.623 -10.917 -0.547 1.00 90.12 92 THR A C 1
ATOM 752 O O . THR A 1 92 ? -9.509 -11.485 0.085 1.00 90.12 92 THR A O 1
ATOM 755 N N . GLN A 1 93 ? -8.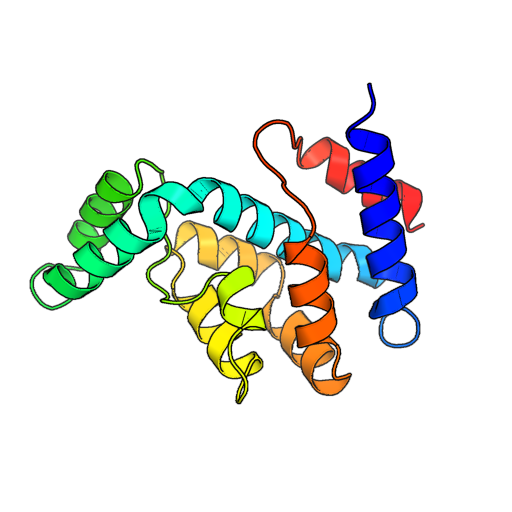135 -11.423 -1.682 1.00 86.69 93 GLN A N 1
ATOM 756 C CA . GLN A 1 93 ? -8.606 -12.663 -2.307 1.00 86.69 93 GLN A CA 1
ATOM 757 C C . GLN A 1 93 ? -7.912 -13.927 -1.754 1.00 86.69 93 GLN A C 1
ATOM 759 O O . GLN A 1 93 ? -8.404 -15.040 -1.947 1.00 86.69 93 GLN A O 1
ATOM 764 N N . GLY A 1 94 ? -6.768 -13.789 -1.069 1.00 69.75 94 GLY A N 1
ATOM 765 C CA . GLY A 1 94 ? -5.980 -14.908 -0.534 1.00 69.75 94 GLY A CA 1
ATOM 766 C C . GLY A 1 94 ? -6.341 -15.273 0.913 1.00 69.75 94 GLY A C 1
ATOM 767 O O . GLY A 1 94 ? -6.349 -14.418 1.790 1.00 69.75 94 GLY A O 1
ATOM 768 N N . SER A 1 95 ? -6.590 -16.556 1.206 1.00 60.53 95 SER A N 1
ATOM 769 C CA . SER A 1 95 ? -7.289 -16.950 2.444 1.00 60.53 95 SER A CA 1
ATOM 770 C C . SER A 1 95 ? -6.447 -17.454 3.627 1.00 60.53 95 SER A C 1
ATOM 772 O O . SER A 1 95 ? -7.044 -17.870 4.618 1.00 60.53 95 SER A O 1
ATOM 774 N N . LYS A 1 96 ? -5.100 -17.463 3.602 1.00 68.94 96 LYS A N 1
ATOM 775 C CA . LYS A 1 96 ? -4.349 -18.139 4.694 1.00 68.94 96 LYS A CA 1
ATOM 776 C C . LYS A 1 96 ? -3.193 -17.412 5.378 1.00 68.94 96 LYS A C 1
ATOM 778 O O . LYS A 1 96 ? -2.847 -17.834 6.476 1.00 68.94 96 LYS A O 1
ATOM 783 N N . ASN A 1 97 ? -2.630 -16.329 4.841 1.00 86.50 97 ASN A N 1
ATOM 784 C CA . ASN A 1 97 ? -1.610 -15.567 5.578 1.00 86.50 97 ASN A CA 1
ATOM 785 C C . ASN A 1 97 ? -1.447 -14.135 5.043 1.00 86.50 97 ASN A C 1
ATOM 787 O O . ASN A 1 97 ? -0.522 -13.845 4.284 1.00 86.50 97 ASN A O 1
ATOM 791 N N . ILE A 1 98 ? -2.368 -13.239 5.410 1.00 90.38 98 ILE A N 1
ATOM 792 C CA . ILE A 1 98 ? -2.337 -11.858 4.911 1.00 90.38 98 ILE A CA 1
ATOM 793 C C . ILE A 1 98 ? -1.060 -11.113 5.315 1.00 90.38 98 ILE A C 1
ATOM 795 O O . ILE A 1 98 ? -0.541 -10.364 4.502 1.00 90.38 98 ILE A O 1
ATOM 799 N N . GLU A 1 99 ? -0.516 -11.340 6.514 1.00 92.38 99 GLU A N 1
ATOM 800 C CA . GLU A 1 99 ? 0.716 -10.676 6.960 1.00 92.38 99 GLU A CA 1
ATOM 801 C C . GLU A 1 99 ? 1.909 -11.063 6.082 1.00 92.38 99 GLU A C 1
ATOM 803 O O . GLU A 1 99 ? 2.591 -10.195 5.542 1.00 92.38 99 GLU A O 1
ATOM 808 N N . GLN A 1 100 ? 2.125 -12.363 5.866 1.00 93.19 100 GLN A N 1
ATOM 809 C CA . GLN A 1 100 ? 3.217 -12.840 5.016 1.00 93.19 100 GLN A CA 1
ATOM 810 C C . GLN A 1 100 ? 3.077 -12.338 3.573 1.00 93.19 100 GLN A C 1
ATOM 812 O O . GLN A 1 100 ? 4.062 -11.921 2.962 1.00 93.19 100 GLN A O 1
ATOM 817 N N . ASN A 1 101 ? 1.858 -12.354 3.032 1.00 94.62 101 ASN A N 1
ATOM 818 C CA . ASN A 1 101 ? 1.601 -11.872 1.679 1.00 94.62 101 ASN A CA 1
ATOM 819 C C . ASN A 1 101 ? 1.781 -10.350 1.578 1.00 94.62 101 ASN A C 1
ATOM 821 O O . ASN A 1 101 ? 2.328 -9.866 0.589 1.00 94.62 101 ASN A O 1
ATOM 825 N N . PHE A 1 102 ? 1.380 -9.597 2.605 1.00 95.81 102 PHE A N 1
ATOM 826 C CA . PHE A 1 102 ? 1.585 -8.152 2.677 1.00 95.81 102 PHE A CA 1
ATOM 827 C C . PHE A 1 102 ? 3.076 -7.809 2.755 1.00 95.81 102 PHE A C 1
ATOM 829 O O . PHE A 1 102 ? 3.543 -6.939 2.029 1.00 95.81 102 PHE A O 1
ATOM 836 N N . ASN A 1 103 ? 3.854 -8.537 3.555 1.00 94.81 103 ASN A N 1
ATOM 837 C CA . ASN A 1 103 ? 5.302 -8.341 3.620 1.00 94.81 103 ASN A CA 1
ATOM 838 C C . ASN A 1 103 ? 5.970 -8.673 2.277 1.00 94.81 103 ASN A C 1
ATOM 840 O O . ASN A 1 103 ? 6.836 -7.932 1.824 1.00 94.81 103 ASN A O 1
ATOM 844 N N . ASN A 1 104 ? 5.526 -9.727 1.580 1.00 95.38 104 ASN A N 1
ATOM 845 C CA . ASN A 1 104 ? 5.982 -10.003 0.215 1.00 95.38 104 ASN A CA 1
ATOM 846 C C . ASN A 1 104 ? 5.628 -8.864 -0.757 1.00 95.38 104 ASN A C 1
ATOM 848 O O . ASN A 1 104 ? 6.447 -8.510 -1.601 1.00 95.38 104 ASN A O 1
ATOM 852 N N . TYR A 1 105 ? 4.437 -8.279 -0.621 1.00 96.81 105 TYR A N 1
ATOM 853 C CA . TYR A 1 105 ? 4.009 -7.127 -1.408 1.00 96.81 105 TYR A CA 1
ATOM 854 C C . TYR A 1 105 ? 4.916 -5.909 -1.194 1.00 96.81 105 TYR A C 1
ATOM 856 O O . TYR A 1 105 ? 5.406 -5.349 -2.177 1.00 96.81 105 TYR A O 1
ATOM 864 N N . ILE A 1 106 ? 5.193 -5.547 0.064 1.00 97.12 106 ILE A N 1
ATOM 865 C CA . ILE A 1 106 ? 6.083 -4.430 0.414 1.00 97.12 106 ILE A CA 1
ATOM 866 C C . ILE A 1 106 ? 7.506 -4.677 -0.094 1.00 97.12 106 ILE A C 1
ATOM 868 O O . ILE A 1 106 ? 8.074 -3.820 -0.768 1.00 97.12 106 ILE A O 1
ATOM 872 N N . ASN A 1 107 ? 8.049 -5.872 0.139 1.00 96.00 107 ASN A N 1
ATOM 873 C CA . ASN A 1 107 ? 9.412 -6.231 -0.267 1.00 96.00 107 ASN A CA 1
ATOM 874 C C . ASN A 1 107 ? 9.574 -6.376 -1.788 1.00 96.00 107 ASN A C 1
ATOM 876 O O . ASN A 1 107 ? 10.694 -6.430 -2.284 1.00 96.00 107 ASN A O 1
ATOM 880 N N . GLY A 1 108 ? 8.471 -6.464 -2.537 1.00 96.31 108 GLY A N 1
ATOM 881 C CA . GLY A 1 108 ? 8.494 -6.507 -3.996 1.00 96.31 108 GLY A CA 1
ATOM 882 C C . GLY A 1 108 ? 8.682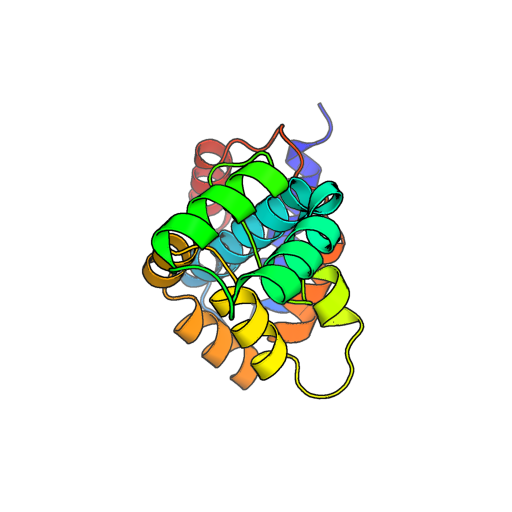 -5.138 -4.653 1.00 96.31 108 GLY A C 1
ATOM 883 O O . GLY A 1 108 ? 8.879 -5.081 -5.866 1.00 96.31 108 GLY A O 1
ATOM 884 N N . PHE A 1 109 ? 8.582 -4.034 -3.909 1.00 97.25 109 PHE A N 1
ATOM 885 C CA . PHE A 1 109 ? 8.787 -2.700 -4.469 1.00 97.25 109 PHE A CA 1
ATOM 886 C C . PHE A 1 109 ? 10.258 -2.422 -4.785 1.00 97.25 109 PHE A C 1
ATOM 888 O O . PHE A 1 109 ? 11.166 -2.916 -4.123 1.00 97.25 109 PHE A O 1
ATOM 895 N N . SER A 1 110 ? 10.490 -1.580 -5.792 1.00 95.69 110 SER A N 1
ATOM 896 C CA . SER A 1 110 ? 11.822 -1.067 -6.100 1.00 95.69 110 SER A CA 1
ATOM 897 C C . SER A 1 110 ? 12.413 -0.262 -4.923 1.00 95.69 110 SER A C 1
ATOM 899 O O . SER A 1 110 ? 11.647 0.343 -4.165 1.00 95.69 110 SER A O 1
ATOM 901 N N . PRO A 1 111 ? 13.755 -0.190 -4.772 1.00 93.94 111 PRO A N 1
ATOM 902 C CA . PRO A 1 111 ? 14.400 0.360 -3.571 1.00 93.94 111 PRO A CA 1
ATOM 903 C C . PRO A 1 111 ? 13.924 1.760 -3.160 1.00 93.94 111 PRO A C 1
ATOM 905 O O . PRO A 1 111 ? 13.661 2.015 -1.991 1.00 93.94 111 PRO A O 1
ATOM 908 N N . ASN A 1 112 ? 13.717 2.648 -4.132 1.00 91.31 112 ASN A N 1
ATOM 909 C CA . ASN A 1 112 ? 13.217 4.005 -3.905 1.00 91.31 112 ASN A CA 1
ATOM 910 C C . ASN A 1 112 ? 11.808 4.062 -3.291 1.00 91.31 112 ASN A C 1
ATOM 912 O O . ASN A 1 112 ? 11.482 5.016 -2.593 1.00 91.31 112 ASN A O 1
ATOM 916 N N . VAL A 1 113 ? 10.945 3.088 -3.586 1.00 94.94 113 VAL A N 1
ATOM 917 C CA . VAL A 1 113 ? 9.595 3.011 -3.012 1.00 94.94 113 VAL A CA 1
ATOM 918 C C . VAL A 1 113 ? 9.626 2.287 -1.672 1.00 94.94 113 VAL A C 1
ATOM 920 O O . VAL A 1 113 ? 8.922 2.698 -0.753 1.00 94.94 113 VAL A O 1
ATOM 923 N N . TYR A 1 114 ? 10.465 1.260 -1.536 1.00 95.00 114 TYR A N 1
ATOM 924 C CA . TYR A 1 114 ? 10.681 0.584 -0.259 1.00 95.00 114 TYR A CA 1
ATOM 925 C C . TYR A 1 114 ? 11.162 1.565 0.828 1.00 95.00 114 TYR A C 1
ATOM 927 O O . TYR A 1 114 ? 10.546 1.641 1.891 1.00 95.00 114 TYR A O 1
ATOM 935 N N . GLU A 1 115 ? 12.140 2.423 0.517 1.00 94.69 115 GLU A N 1
ATOM 936 C CA . GLU A 1 115 ? 12.658 3.460 1.428 1.00 94.69 115 GLU A CA 1
ATOM 937 C C . GLU A 1 115 ? 11.558 4.429 1.915 1.00 94.69 115 GLU A C 1
ATOM 939 O O . GLU A 1 115 ? 11.540 4.865 3.070 1.00 94.69 115 GLU A O 1
ATOM 944 N N . ILE A 1 116 ? 10.584 4.76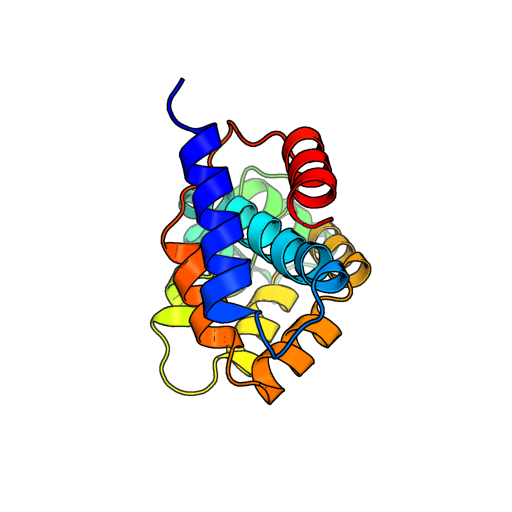0 1.059 1.00 93.62 116 ILE A N 1
ATOM 945 C CA . ILE A 1 116 ? 9.434 5.589 1.456 1.00 93.62 116 ILE A CA 1
ATOM 946 C C . ILE A 1 116 ? 8.628 4.886 2.557 1.00 93.62 116 ILE A C 1
ATOM 948 O O . ILE A 1 116 ? 8.216 5.526 3.527 1.00 93.62 116 ILE A O 1
ATOM 952 N N . PHE A 1 117 ? 8.410 3.577 2.434 1.00 95.44 117 PHE A N 1
ATOM 953 C CA . PHE A 1 117 ? 7.654 2.799 3.415 1.00 95.44 117 PHE A CA 1
ATOM 954 C C . PHE A 1 117 ? 8.437 2.500 4.696 1.00 95.44 117 PHE A C 1
ATOM 956 O O . PHE A 1 117 ? 7.830 2.456 5.772 1.00 95.44 117 PHE A O 1
ATOM 963 N N . GLU A 1 118 ? 9.763 2.397 4.619 1.00 95.00 118 GLU A N 1
ATOM 964 C CA . GLU A 1 118 ? 10.629 2.382 5.804 1.00 95.00 118 GLU A CA 1
ATOM 965 C C . GLU A 1 118 ? 10.499 3.682 6.604 1.00 95.00 118 GLU A C 1
ATOM 967 O O . GLU A 1 118 ? 10.308 3.645 7.822 1.00 95.00 118 GLU A O 1
ATOM 972 N N . ASN A 1 119 ? 10.489 4.834 5.925 1.00 94.19 119 ASN A N 1
ATOM 973 C CA . ASN A 1 119 ? 10.288 6.139 6.562 1.00 94.19 119 ASN A CA 1
ATOM 974 C C . ASN A 1 119 ? 8.902 6.280 7.217 1.00 94.19 119 ASN A C 1
ATOM 976 O O . ASN A 1 119 ? 8.770 6.936 8.252 1.00 94.19 119 ASN A O 1
ATOM 980 N N . PHE A 1 120 ? 7.873 5.628 6.664 1.00 94.19 120 PHE A N 1
ATOM 981 C CA . PHE A 1 120 ? 6.558 5.507 7.308 1.00 94.19 120 PHE A CA 1
ATOM 982 C C . PHE A 1 120 ? 6.528 4.508 8.475 1.00 94.19 120 PHE A C 1
ATOM 984 O O . PHE A 1 120 ? 5.522 4.431 9.176 1.00 94.19 120 PHE A O 1
ATOM 991 N N . GLN A 1 121 ? 7.599 3.744 8.704 1.00 95.56 121 GLN A N 1
ATOM 992 C CA . GLN A 1 121 ? 7.657 2.659 9.689 1.00 95.56 121 GLN A CA 1
ATOM 993 C C . GLN A 1 121 ? 6.552 1.612 9.463 1.00 95.56 121 GLN A C 1
ATOM 995 O O . GLN A 1 121 ? 5.923 1.139 10.419 1.00 95.56 121 GLN A O 1
ATOM 1000 N N . ILE A 1 122 ? 6.312 1.249 8.194 1.00 95.94 122 ILE A N 1
ATOM 1001 C CA . ILE A 1 122 ? 5.179 0.400 7.798 1.00 95.94 122 ILE A CA 1
ATOM 1002 C C . ILE A 1 122 ? 5.149 -0.938 8.545 1.00 95.94 122 ILE A C 1
ATOM 1004 O O . ILE A 1 122 ? 4.078 -1.392 8.935 1.00 95.94 122 ILE A O 1
ATOM 1008 N N . GLU A 1 123 ? 6.307 -1.531 8.837 1.00 94.56 123 GLU A N 1
ATOM 1009 C CA . GLU A 1 123 ? 6.400 -2.801 9.563 1.00 94.56 123 GLU A CA 1
ATOM 1010 C C . GLU A 1 123 ? 5.790 -2.719 10.969 1.00 94.56 123 GLU A C 1
ATOM 1012 O O . GLU A 1 123 ? 5.062 -3.619 11.397 1.00 94.56 123 GLU A O 1
ATOM 1017 N N . LYS A 1 124 ? 6.023 -1.611 11.690 1.00 95.62 124 LYS A N 1
ATOM 1018 C CA . LYS A 1 124 ? 5.451 -1.396 13.030 1.00 95.62 124 LYS A CA 1
ATOM 1019 C C . LYS A 1 124 ? 3.938 -1.230 12.958 1.00 95.62 124 LYS A C 1
ATOM 1021 O O . LYS A 1 124 ? 3.216 -1.770 13.801 1.00 95.62 124 LYS A O 1
ATOM 1026 N N . ILE A 1 125 ? 3.466 -0.503 11.946 1.00 96.12 125 ILE A N 1
ATOM 1027 C CA . ILE A 1 125 ? 2.038 -0.303 11.684 1.00 96.12 125 ILE A CA 1
ATOM 1028 C C . ILE A 1 125 ? 1.375 -1.654 11.400 1.00 96.12 125 ILE A C 1
ATOM 1030 O O . ILE A 1 125 ? 0.400 -2.006 12.066 1.00 96.12 125 ILE A O 1
ATOM 1034 N N . VAL A 1 126 ? 1.937 -2.445 10.482 1.00 95.69 126 VAL A N 1
ATOM 1035 C CA . VAL A 1 126 ? 1.440 -3.778 10.105 1.00 95.69 126 VAL A CA 1
ATOM 1036 C C . VAL A 1 126 ? 1.425 -4.716 11.308 1.00 95.69 126 VAL A C 1
ATOM 1038 O O . VAL A 1 126 ? 0.389 -5.313 11.587 1.00 95.69 126 VAL A O 1
ATOM 1041 N N . THR A 1 127 ? 2.504 -4.770 12.091 1.00 95.56 127 THR A N 1
ATOM 1042 C CA . THR A 1 127 ? 2.577 -5.593 13.311 1.00 95.56 127 THR A CA 1
ATOM 1043 C C . THR A 1 127 ? 1.442 -5.256 14.284 1.00 95.56 127 THR A C 1
ATOM 1045 O O . THR A 1 127 ? 0.766 -6.145 14.815 1.00 95.56 127 THR A O 1
ATOM 1048 N N . LYS A 1 128 ? 1.178 -3.960 14.512 1.00 95.88 128 LYS A N 1
ATOM 1049 C CA . LYS A 1 128 ? 0.080 -3.513 15.383 1.00 95.88 128 LYS A CA 1
ATOM 1050 C C . LYS A 1 128 ? -1.289 -3.839 14.776 1.00 95.88 128 LYS A C 1
ATOM 1052 O O . LYS A 1 128 ? -2.176 -4.271 15.512 1.00 95.88 128 LYS A O 1
ATOM 1057 N N . LEU A 1 129 ? -1.474 -3.690 13.465 1.00 96.25 129 LEU A N 1
ATOM 1058 C CA . LEU A 1 129 ? -2.715 -4.066 12.776 1.00 96.25 129 LEU A CA 1
ATOM 1059 C C . LEU A 1 129 ? -2.988 -5.571 12.869 1.00 96.25 129 LEU A C 1
ATOM 1061 O O . LEU A 1 129 ? -4.114 -5.961 13.173 1.00 96.25 129 LEU A O 1
ATOM 1065 N N . VAL A 1 130 ? -1.976 -6.416 12.665 1.00 94.75 130 VAL A N 1
ATOM 1066 C CA . VAL A 1 130 ? -2.085 -7.880 12.785 1.00 94.75 130 VAL A CA 1
ATOM 1067 C C . VAL A 1 130 ? -2.450 -8.275 14.211 1.00 94.75 130 VAL A C 1
ATOM 1069 O O . VAL A 1 130 ? -3.411 -9.019 14.409 1.00 94.75 130 VAL A O 1
ATOM 1072 N N . LYS A 1 131 ? -1.761 -7.714 15.214 1.00 95.31 131 LYS A N 1
ATOM 1073 C CA . LYS A 1 131 ? -2.055 -7.965 16.635 1.00 95.31 131 LYS A CA 1
ATOM 107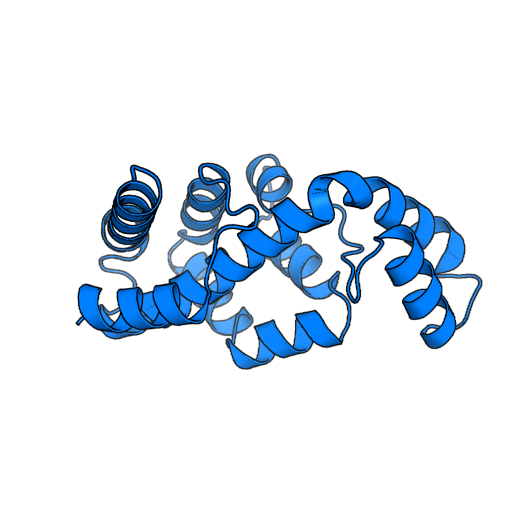4 C C . LYS A 1 131 ? -3.512 -7.658 16.997 1.00 95.31 131 LYS A C 1
ATOM 1076 O O . LYS A 1 131 ? -4.104 -8.377 17.799 1.00 95.31 131 LYS A O 1
ATOM 1081 N N . ASN A 1 132 ? -4.088 -6.618 16.394 1.00 95.31 132 ASN A N 1
ATOM 1082 C CA . ASN A 1 132 ? -5.482 -6.222 16.602 1.00 95.31 132 ASN A CA 1
ATOM 1083 C C . ASN A 1 132 ? -6.464 -6.864 15.599 1.00 95.31 132 ASN A C 1
ATOM 1085 O O . ASN A 1 132 ? -7.653 -6.569 15.649 1.00 95.31 132 ASN A O 1
ATOM 1089 N N . LYS A 1 133 ? -6.002 -7.760 14.711 1.00 93.88 133 LYS A N 1
ATOM 1090 C CA . LYS A 1 133 ? -6.802 -8.417 13.655 1.00 93.88 133 LYS A CA 1
ATOM 1091 C C . LYS A 1 133 ? -7.453 -7.440 12.660 1.00 93.88 133 LYS A C 1
ATOM 1093 O O . LYS A 1 133 ? -8.499 -7.736 12.089 1.00 93.88 133 LYS A O 1
ATOM 1098 N N . LEU A 1 134 ? -6.811 -6.295 12.427 1.00 95.25 134 LEU A N 1
ATOM 1099 C CA . LEU A 1 134 ? -7.314 -5.202 11.588 1.00 95.25 134 LEU A CA 1
ATOM 1100 C C . LEU A 1 134 ? -6.696 -5.155 10.186 1.00 95.25 134 LEU A C 1
ATOM 1102 O O . LEU A 1 134 ? -7.251 -4.493 9.317 1.00 95.25 134 LEU A O 1
ATOM 1106 N N . LEU A 1 135 ? -5.567 -5.837 9.939 1.00 95.25 135 LEU A N 1
ATOM 1107 C CA . LEU A 1 135 ? -4.840 -5.713 8.664 1.00 95.25 135 LEU A CA 1
ATOM 1108 C C . LEU A 1 135 ? -5.728 -6.035 7.452 1.00 95.25 135 LEU A C 1
ATOM 1110 O O . LEU A 1 135 ? -5.749 -5.264 6.501 1.00 95.25 135 LEU A O 1
ATOM 1114 N N . PHE A 1 136 ? -6.488 -7.133 7.508 1.00 93.94 136 PHE A N 1
ATOM 1115 C CA . PHE A 1 136 ? -7.399 -7.510 6.424 1.00 93.94 136 PHE A CA 1
ATOM 1116 C C . PHE A 1 136 ? -8.478 -6.459 6.193 1.00 93.94 136 PHE A C 1
ATOM 1118 O O . PHE A 1 136 ? -8.637 -6.011 5.069 1.00 93.94 136 PHE A O 1
ATOM 1125 N N . GLN A 1 137 ? -9.161 -6.026 7.255 1.00 93.81 137 GLN A N 1
ATOM 1126 C CA . GLN A 1 137 ? -10.234 -5.032 7.160 1.00 93.81 137 GLN A CA 1
ATOM 1127 C C . GLN A 1 137 ? -9.723 -3.723 6.559 1.00 93.81 137 GLN A C 1
ATOM 1129 O O . GLN A 1 137 ? -10.375 -3.135 5.703 1.00 93.81 137 GLN A O 1
ATOM 1134 N N . LEU A 1 138 ? -8.531 -3.289 6.978 1.00 94.62 138 LEU A N 1
ATOM 1135 C CA . LEU A 1 138 ? -7.916 -2.078 6.459 1.00 94.62 138 LEU A CA 1
ATOM 1136 C C . LEU A 1 138 ? -7.582 -2.222 4.971 1.00 94.62 138 LEU A C 1
ATOM 1138 O O . LEU A 1 138 ? -7.989 -1.378 4.179 1.00 94.62 138 LEU A O 1
ATOM 1142 N N . VAL A 1 139 ? -6.873 -3.288 4.587 1.00 94.38 139 VAL A N 1
ATOM 1143 C CA . VAL A 1 139 ? -6.516 -3.553 3.183 1.00 94.38 139 VAL A CA 1
ATOM 1144 C C . VAL A 1 139 ? -7.771 -3.629 2.314 1.00 94.38 139 VAL A C 1
ATOM 1146 O O . VAL A 1 139 ? -7.824 -2.948 1.293 1.00 94.38 139 VAL A O 1
ATOM 1149 N N . ASP A 1 140 ? -8.778 -4.390 2.746 1.00 92.94 140 ASP A N 1
ATOM 1150 C CA . ASP A 1 140 ? -10.062 -4.559 2.060 1.00 92.94 140 ASP A CA 1
ATOM 1151 C C . ASP A 1 140 ? -10.758 -3.224 1.836 1.00 92.94 140 ASP A C 1
ATOM 1153 O O . ASP A 1 140 ? -11.080 -2.872 0.701 1.00 92.94 140 ASP A O 1
ATOM 1157 N N . LYS A 1 141 ? -10.827 -2.390 2.874 1.00 91.88 141 LYS A N 1
ATOM 1158 C CA . LYS A 1 141 ? -11.414 -1.059 2.762 1.00 91.88 141 LYS A CA 1
ATOM 1159 C C . LYS A 1 141 ? -10.704 -0.190 1.721 1.00 91.88 141 LYS A C 1
ATOM 1161 O O . LYS A 1 141 ? -11.355 0.525 0.965 1.00 91.88 141 LYS A O 1
ATOM 1166 N N . PHE A 1 142 ? -9.376 -0.265 1.627 1.00 91.62 142 PHE A N 1
ATOM 1167 C CA . PHE A 1 142 ? -8.610 0.484 0.623 1.00 91.62 142 PHE A CA 1
ATOM 1168 C C . PHE A 1 142 ? -8.795 -0.016 -0.815 1.00 91.62 142 PHE A C 1
ATOM 1170 O O . PHE A 1 142 ? -8.510 0.747 -1.741 1.00 91.62 142 PHE A O 1
ATOM 1177 N N . THR A 1 143 ? -9.300 -1.233 -1.029 1.00 90.06 143 THR A N 1
ATOM 1178 C CA . THR A 1 143 ? -9.633 -1.718 -2.380 1.00 90.06 143 THR A CA 1
ATOM 1179 C C . THR A 1 143 ? -10.840 -0.998 -2.987 1.00 90.06 143 THR A C 1
ATOM 1181 O O . THR A 1 143 ? -10.885 -0.804 -4.202 1.00 90.06 143 THR A O 1
ATOM 1184 N N . GLU A 1 144 ? -11.760 -0.499 -2.152 1.00 87.19 144 GLU A N 1
ATOM 1185 C CA . GLU A 1 144 ? -13.007 0.163 -2.569 1.00 87.19 144 GLU A CA 1
ATOM 1186 C C . GLU A 1 144 ? -12.801 1.547 -3.210 1.00 87.19 144 GLU A C 1
ATOM 1188 O O . GLU A 1 144 ? -13.735 2.119 -3.774 1.00 87.19 144 GLU A O 1
ATOM 1193 N N . VAL A 1 145 ? -11.599 2.125 -3.105 1.00 83.12 145 VAL A N 1
ATOM 1194 C CA . VAL A 1 145 ? -11.326 3.493 -3.563 1.00 83.12 145 VAL A CA 1
ATOM 1195 C C . VAL A 1 145 ? -10.333 3.509 -4.710 1.00 83.12 145 VAL A C 1
ATOM 1197 O O . VAL A 1 145 ? -9.230 2.970 -4.623 1.00 83.12 145 VAL A O 1
ATOM 1200 N N . GLU A 1 146 ? -10.688 4.232 -5.768 1.00 76.44 146 GLU A N 1
ATOM 1201 C CA . GLU A 1 146 ? -9.780 4.569 -6.860 1.00 76.44 146 GLU A CA 1
ATOM 1202 C C . GLU A 1 146 ? -9.095 5.921 -6.615 1.00 76.44 146 GLU A C 1
ATOM 1204 O O . GLU A 1 146 ? -9.734 6.965 -6.429 1.00 76.44 146 GLU A O 1
ATOM 1209 N N . LEU A 1 147 ? -7.759 5.923 -6.635 1.00 73.62 147 LEU A N 1
ATOM 1210 C CA . LEU A 1 147 ? -6.934 7.109 -6.366 1.00 73.62 147 LEU A CA 1
ATOM 1211 C C . LEU A 1 147 ? -6.123 7.569 -7.591 1.00 73.62 147 LEU A C 1
ATOM 1213 O O . LEU A 1 147 ? -5.011 8.083 -7.448 1.00 73.62 147 LEU A O 1
ATOM 1217 N N . HIS A 1 148 ? -6.681 7.441 -8.801 1.00 66.56 148 HIS A N 1
ATOM 1218 C CA . HIS A 1 148 ? -5.988 7.823 -10.036 1.00 66.56 148 HIS A CA 1
ATOM 1219 C C . HIS A 1 148 ? -5.886 9.359 -10.220 1.00 66.56 148 HIS A C 1
ATOM 1221 O O . HIS A 1 148 ? -6.872 10.093 -10.092 1.00 66.56 148 HIS A O 1
ATOM 1227 N N . LEU A 1 149 ? -4.649 9.825 -10.465 1.00 50.84 149 LEU A N 1
ATOM 1228 C CA . LEU A 1 149 ? -4.145 11.110 -11.013 1.00 50.84 149 LEU A CA 1
ATOM 1229 C C . LEU A 1 149 ? -4.766 12.484 -10.637 1.00 50.84 149 LEU A C 1
ATOM 1231 O O . LEU A 1 149 ? -4.241 13.509 -11.055 1.00 50.84 149 LEU A O 1
ATOM 1235 N N . SER A 1 150 ? -5.764 12.562 -9.758 1.00 54.12 150 SER A N 1
ATOM 1236 C CA . SER A 1 150 ? -6.280 13.820 -9.164 1.00 54.12 150 SER A CA 1
ATOM 1237 C C . SER A 1 150 ? -5.869 14.015 -7.697 1.00 54.12 150 SER A C 1
ATOM 1239 O O . SER A 1 150 ? -6.364 14.901 -6.995 1.00 54.12 150 SER A O 1
ATOM 1241 N N . PHE A 1 151 ? -4.994 13.144 -7.197 1.00 53.75 151 PHE A N 1
ATOM 1242 C CA . PHE A 1 151 ? -4.623 13.090 -5.792 1.00 53.75 151 PHE A CA 1
ATOM 1243 C C . PHE A 1 151 ? -3.405 13.975 -5.499 1.00 53.75 151 PHE A C 1
ATOM 1245 O O . PHE A 1 151 ? -2.266 13.607 -5.782 1.00 53.75 151 PHE A O 1
ATOM 1252 N N . HIS A 1 152 ? -3.653 15.146 -4.911 1.00 64.44 152 HIS A N 1
ATOM 1253 C CA . HIS A 1 152 ? -2.603 16.017 -4.383 1.00 64.44 152 HIS A CA 1
ATOM 1254 C C . HIS A 1 152 ? -2.236 15.574 -2.964 1.00 64.44 152 HIS A C 1
ATOM 1256 O O . HIS A 1 152 ? -2.965 15.874 -2.015 1.00 64.44 152 HIS A O 1
ATOM 1262 N N . PHE A 1 153 ? -1.105 14.875 -2.831 1.00 61.41 153 PHE A N 1
ATOM 1263 C CA . PHE A 1 153 ? -0.626 14.319 -1.562 1.00 61.41 153 PHE A CA 1
ATOM 1264 C C . PHE A 1 153 ? -0.525 15.379 -0.453 1.00 61.41 153 PHE A C 1
ATOM 1266 O O . PHE A 1 153 ? -1.031 15.152 0.641 1.00 61.41 153 PHE A O 1
ATOM 1273 N N . ASP A 1 154 ? -0.003 16.574 -0.747 1.00 65.19 154 ASP A N 1
ATOM 1274 C CA . ASP A 1 154 ? 0.122 17.651 0.250 1.00 65.19 154 ASP A CA 1
ATOM 1275 C C . ASP A 1 154 ? -1.235 18.153 0.745 1.00 65.19 154 ASP A C 1
ATOM 1277 O O . ASP A 1 154 ? -1.439 18.401 1.934 1.00 65.19 154 ASP A O 1
ATOM 1281 N N . LYS A 1 155 ? -2.206 18.261 -0.168 1.00 64.62 155 LYS A N 1
ATOM 1282 C CA . LYS A 1 155 ? -3.568 18.676 0.174 1.00 64.62 155 LYS A CA 1
ATOM 1283 C C . LYS A 1 155 ? -4.260 17.620 1.035 1.00 64.62 155 LYS A C 1
ATOM 1285 O O . LYS A 1 155 ? -5.009 17.971 1.940 1.00 64.62 155 LYS A O 1
ATOM 1290 N N . PHE A 1 156 ? -3.980 16.345 0.774 1.00 65.69 156 PHE A N 1
ATOM 1291 C CA . PHE A 1 156 ? -4.506 15.226 1.544 1.00 65.69 156 PHE A CA 1
ATOM 1292 C C . PHE A 1 156 ? -3.860 15.100 2.925 1.00 65.69 156 PHE A C 1
ATOM 1294 O O . PHE A 1 156 ? -4.572 14.970 3.916 1.00 65.69 156 PHE A O 1
ATOM 1301 N N . LYS A 1 157 ? -2.531 15.219 3.015 1.00 67.19 157 LYS A N 1
ATOM 1302 C CA . LYS A 1 157 ? -1.809 15.227 4.290 1.00 67.19 157 LYS A CA 1
ATOM 1303 C C . LYS A 1 157 ? -2.317 16.358 5.182 1.00 67.19 157 LYS A C 1
ATOM 1305 O O . LYS A 1 157 ? -2.738 16.094 6.300 1.00 67.19 157 LYS A O 1
ATOM 1310 N N . ASN A 1 158 ? -2.409 17.578 4.646 1.00 67.81 158 ASN A N 1
ATOM 1311 C CA . ASN A 1 158 ? -2.979 18.725 5.361 1.00 67.81 158 ASN A CA 1
ATOM 1312 C C . ASN A 1 158 ? -4.439 18.505 5.786 1.00 67.81 158 ASN A C 1
ATOM 1314 O O . ASN A 1 158 ? -4.858 19.008 6.827 1.00 67.81 158 ASN A O 1
ATOM 1318 N N . TYR A 1 159 ? -5.226 17.776 4.989 1.00 66.56 159 TYR A N 1
ATOM 1319 C CA . TYR A 1 159 ? -6.602 17.432 5.338 1.00 66.56 159 TYR A CA 1
ATOM 1320 C C . TYR A 1 159 ? -6.662 16.455 6.514 1.00 66.56 159 TYR A C 1
ATOM 1322 O O . TYR A 1 159 ? -7.429 16.692 7.445 1.00 66.56 159 TYR A O 1
ATOM 1330 N N . LEU A 1 160 ? -5.826 15.412 6.517 1.00 65.31 160 LEU A N 1
ATOM 1331 C CA . LEU A 1 160 ? -5.725 14.476 7.638 1.00 65.31 160 LEU A CA 1
ATOM 1332 C C . LEU A 1 160 ? -5.320 15.189 8.927 1.00 65.31 160 LEU A C 1
ATOM 1334 O O . LEU A 1 160 ? -5.972 15.003 9.948 1.00 65.31 160 LEU A O 1
ATOM 1338 N N . THR A 1 161 ? -4.319 16.070 8.871 1.00 66.62 161 THR A N 1
ATOM 1339 C CA . THR A 1 161 ? -3.864 16.816 10.055 1.00 66.62 161 THR A CA 1
ATOM 1340 C C . THR A 1 161 ? -4.931 17.767 10.603 1.00 66.62 161 THR A C 1
ATOM 1342 O O . THR A 1 161 ? -4.941 18.042 11.795 1.00 66.62 161 THR A O 1
ATOM 1345 N N . LYS A 1 162 ? -5.824 18.297 9.759 1.00 64.38 162 LYS A N 1
ATOM 1346 C CA . LYS A 1 162 ? -6.910 19.188 10.202 1.00 64.38 162 LYS A CA 1
ATOM 1347 C C . LYS A 1 162 ? -8.168 18.454 10.648 1.00 64.38 162 LYS A C 1
ATOM 1349 O O . LYS A 1 162 ? -8.909 19.001 11.447 1.00 64.38 162 LYS A O 1
ATOM 1354 N N . SER A 1 163 ? -8.441 17.287 10.073 1.00 60.56 163 SER A N 1
ATOM 1355 C CA . SER A 1 163 ? -9.693 16.559 10.314 1.00 60.56 163 SER A CA 1
ATOM 1356 C C . SER A 1 163 ? -9.567 15.587 11.479 1.00 60.56 163 SER A C 1
ATOM 1358 O O . SER A 1 163 ? -10.549 15.312 12.148 1.00 60.56 163 SER A O 1
ATOM 1360 N N . LEU A 1 164 ? -8.363 15.065 11.721 1.00 62.25 164 LEU A N 1
ATOM 1361 C CA . LEU A 1 164 ? -8.099 14.089 12.775 1.00 62.25 164 LEU A CA 1
ATOM 1362 C C . LEU A 1 164 ? -7.524 14.725 14.051 1.00 62.25 164 LEU A C 1
ATOM 1364 O O . LEU A 1 164 ? -7.181 13.990 14.969 1.00 62.25 164 LEU A O 1
ATOM 1368 N N . ASN A 1 165 ? -7.441 16.055 14.135 1.00 52.50 165 ASN A N 1
ATOM 1369 C CA . ASN A 1 165 ? -7.153 16.803 15.367 1.00 52.50 165 ASN A CA 1
ATOM 1370 C C . ASN A 1 165 ? -8.430 17.473 15.866 1.00 52.50 165 ASN A C 1
ATOM 1372 O O . ASN A 1 165 ? -8.637 17.470 17.097 1.00 52.50 165 ASN A O 1
#

Radius of gyration: 16.41 Å; chains: 1; bounding box: 41×37×39 Å

Foldseek 3Di:
DPPVVVVLVLLVCCCPVFPPPLDDLVCSLLLVLVLLVLLAVCLLQVVQQVVLLVLCVVPVVPDDPVVNQVVSCVSSVHNKYFNQPDGLVVLLVDDDCSLVSVVNRLVRIDPVSNVVCVVSVVVVSSVSCVVVVRSNVSSVSSVVDDDPDPDDSVVVSVSSVVVSD

Secondary structure (DSSP, 8-state):
--HHHHHHHHHHHIIIIIIBTTB-HHHHHHHHHHHHHHHHHHHHHTTTHHHHHHHHHHHTTTS-HHHHHHHHHHHHTSS--B-SS--HHHHHH--S-HHHHHHHHHHTB-HHHHHHHHHTTHHHHHHHHHHTT-HHHHHHHHHT----S---HHHHHHHHHHH--